Protein AF-A0A0C9UNE1-F1 (afdb_monomer_lite)

InterPro domains:
  IPR004859 Xrn1, N-terminal [PF03159] (26-64)
  IPR027073 5'-3' exoribonuclease [PTHR12341] (5-63)

Organism: Sphaerobolus stellatus (strain SS14) (NCBI:txid990650)

Structure (mmCIF, N/CA/C/O backbone):
data_AF-A0A0C9UNE1-F1
#
_entry.id   AF-A0A0C9UNE1-F1
#
loop_
_atom_site.group_PDB
_atom_site.id
_atom_site.type_symbol
_atom_site.label_atom_id
_atom_site.label_alt_id
_atom_site.label_comp_id
_atom_site.label_asym_id
_atom_site.label_entity_id
_atom_site.label_seq_id
_atom_site.pdbx_PDB_ins_code
_atom_site.Cartn_x
_atom_site.Cartn_y
_atom_site.Cartn_z
_atom_site.occupancy
_atom_site.B_iso_or_equiv
_atom_site.auth_seq_id
_atom_site.auth_comp_id
_atom_site.auth_asym_id
_atom_site.auth_atom_id
_atom_site.pdbx_PDB_model_num
ATOM 1 N N . PRO A 1 1 ? -3.674 -2.590 -17.991 1.00 77.94 1 PRO A N 1
ATOM 2 C CA . PRO A 1 1 ? -4.335 -1.545 -17.171 1.00 77.94 1 PRO A CA 1
ATOM 3 C C . PRO A 1 1 ? -4.396 -2.065 -15.737 1.00 77.94 1 PRO A C 1
ATOM 5 O O . PRO A 1 1 ? -4.489 -3.280 -15.596 1.00 77.94 1 PRO A O 1
ATOM 8 N N . VAL A 1 2 ? -4.287 -1.201 -14.725 1.00 87.00 2 VAL A N 1
ATOM 9 C CA . VAL A 1 2 ? -4.434 -1.630 -13.324 1.00 87.00 2 VAL A CA 1
ATOM 10 C C . VAL A 1 2 ? -5.916 -1.884 -13.048 1.00 87.00 2 VAL A C 1
ATOM 12 O O . VAL A 1 2 ? -6.756 -1.084 -13.460 1.00 87.00 2 VAL A O 1
ATOM 15 N N . ILE A 1 3 ? -6.222 -3.015 -12.420 1.00 92.00 3 ILE A N 1
ATOM 16 C CA . ILE A 1 3 ? -7.557 -3.392 -11.957 1.00 92.00 3 ILE A CA 1
ATOM 17 C C . ILE A 1 3 ? -7.572 -3.199 -10.442 1.00 92.00 3 ILE A C 1
ATOM 19 O O . ILE A 1 3 ? -6.742 -3.774 -9.733 1.00 92.00 3 ILE A O 1
ATOM 23 N N . GLU A 1 4 ? -8.503 -2.376 -9.972 1.00 89.00 4 GLU A N 1
ATOM 24 C CA . GLU A 1 4 ? -8.736 -2.105 -8.554 1.00 89.00 4 GLU A CA 1
ATOM 25 C C . GLU A 1 4 ? -10.015 -2.828 -8.121 1.00 89.00 4 GLU A C 1
ATOM 27 O O . GLU A 1 4 ? -11.041 -2.746 -8.800 1.00 89.00 4 GLU A O 1
ATOM 32 N N . GLU A 1 5 ? -9.947 -3.575 -7.018 1.00 88.44 5 GLU A N 1
ATOM 33 C CA . GLU A 1 5 ? -11.136 -4.155 -6.391 1.00 88.44 5 GLU A CA 1
ATOM 34 C C . GLU A 1 5 ? -11.864 -3.082 -5.573 1.00 88.44 5 GLU A C 1
ATOM 36 O O . GLU A 1 5 ? -11.234 -2.285 -4.881 1.00 88.44 5 GLU A O 1
ATOM 41 N N . GLU 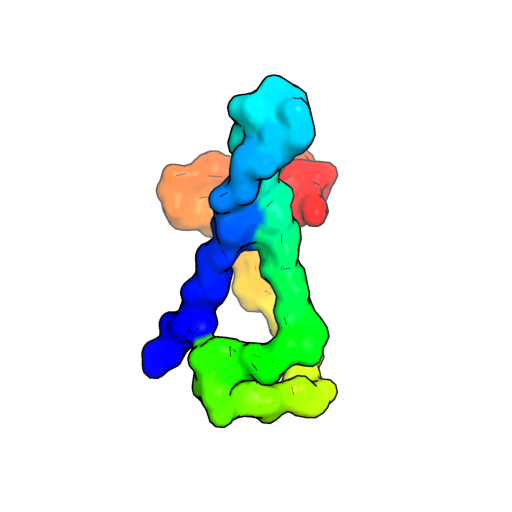A 1 6 ? -13.196 -3.060 -5.642 1.00 88.94 6 GLU A N 1
ATOM 42 C CA . GLU A 1 6 ? -14.018 -2.179 -4.810 1.00 88.94 6 GLU A CA 1
ATOM 43 C C . GLU A 1 6 ? -14.383 -2.873 -3.493 1.00 88.94 6 GLU A C 1
ATOM 45 O O . GLU A 1 6 ? -14.726 -4.057 -3.475 1.00 88.94 6 GLU A O 1
ATOM 50 N N . GLU A 1 7 ? -14.364 -2.121 -2.390 1.00 90.31 7 GLU A N 1
ATOM 51 C CA . GLU A 1 7 ? -14.821 -2.610 -1.089 1.00 90.31 7 GLU A CA 1
ATOM 52 C C . GLU A 1 7 ? -16.323 -2.947 -1.129 1.00 90.31 7 GLU A C 1
ATOM 54 O O . GLU A 1 7 ? -17.156 -2.058 -1.363 1.00 90.31 7 GLU A O 1
ATOM 59 N N . PRO A 1 8 ? -16.717 -4.211 -0.888 1.00 88.81 8 PRO A N 1
ATOM 60 C CA . PRO A 1 8 ? -18.119 -4.582 -0.936 1.00 88.81 8 PRO A CA 1
ATOM 61 C C . PRO A 1 8 ? -18.880 -3.998 0.258 1.00 88.81 8 PRO A C 1
ATOM 63 O O . PRO A 1 8 ? -18.451 -4.085 1.410 1.00 88.81 8 PRO A O 1
ATOM 66 N N . LYS A 1 9 ? -20.068 -3.452 -0.018 1.00 91.50 9 LYS A N 1
ATOM 67 C CA . LYS A 1 9 ? -21.028 -3.019 1.004 1.00 91.50 9 LYS A CA 1
ATOM 68 C C . LYS A 1 9 ? -22.073 -4.103 1.218 1.00 91.50 9 LYS A C 1
ATOM 70 O O .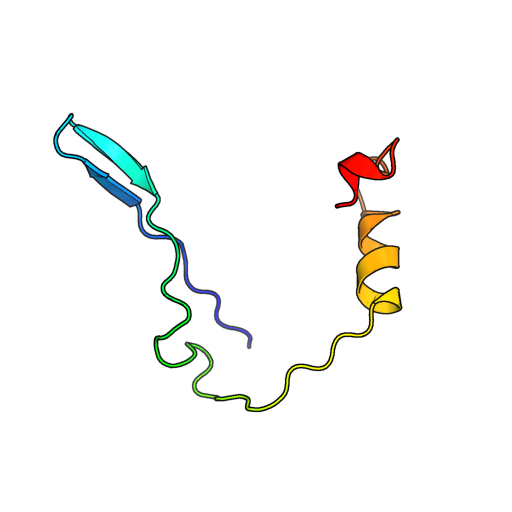 LYS A 1 9 ? -22.729 -4.529 0.267 1.00 91.50 9 LYS A O 1
ATOM 75 N N . ILE A 1 10 ? -22.234 -4.541 2.460 1.00 90.62 10 ILE A N 1
ATOM 76 C CA . ILE A 1 10 ? -23.233 -5.537 2.858 1.00 90.62 10 ILE A CA 1
ATOM 77 C C . ILE A 1 10 ? -24.194 -4.938 3.883 1.00 90.62 10 ILE A C 1
ATOM 79 O O . ILE A 1 10 ? -23.838 -4.017 4.611 1.00 90.62 10 ILE A O 1
ATOM 83 N N . ILE A 1 11 ? -25.413 -5.468 3.959 1.00 90.25 11 ILE A N 1
ATOM 84 C CA . ILE A 1 11 ? -26.377 -5.073 4.992 1.00 90.25 11 ILE A CA 1
ATOM 85 C C . ILE A 1 11 ? -26.103 -5.915 6.242 1.00 90.25 11 ILE A C 1
ATOM 87 O O . ILE A 1 11 ? -26.160 -7.145 6.181 1.00 90.25 11 ILE A O 1
ATOM 91 N N . GLY A 1 12 ? -25.782 -5.251 7.351 1.00 85.44 12 GLY A N 1
ATOM 92 C CA . GLY A 1 12 ? -25.566 -5.859 8.660 1.00 85.44 12 GLY A CA 1
ATOM 93 C C . GLY A 1 12 ? -26.854 -6.381 9.302 1.00 85.44 12 GLY A C 1
ATOM 94 O O . GLY A 1 12 ? -27.965 -6.136 8.829 1.00 85.44 12 GLY A O 1
ATOM 95 N N . GLU A 1 13 ? -26.710 -7.106 10.412 1.00 84.25 13 GLU A N 1
ATOM 96 C CA . GLU A 1 13 ? -27.837 -7.705 11.150 1.00 84.25 13 GLU A CA 1
ATOM 97 C C . GLU A 1 13 ? -28.820 -6.663 11.718 1.00 84.25 13 GLU A C 1
ATOM 99 O O . GLU A 1 13 ? -29.985 -6.968 11.967 1.00 84.25 13 GLU A O 1
ATOM 104 N N . ASP A 1 14 ? -28.367 -5.423 11.890 1.00 88.75 14 ASP A N 1
ATOM 105 C CA . ASP A 1 14 ? -29.133 -4.257 12.333 1.00 88.75 14 ASP A CA 1
ATOM 106 C C . ASP A 1 14 ? -29.775 -3.465 11.177 1.00 88.75 14 ASP A C 1
ATOM 108 O O . ASP A 1 14 ? -30.451 -2.460 11.410 1.00 88.75 14 ASP A O 1
ATOM 112 N N . GLY A 1 15 ? -29.601 -3.917 9.930 1.00 86.31 15 GLY A N 1
ATOM 113 C CA . GLY A 1 15 ? -30.088 -3.236 8.732 1.00 86.31 15 GLY A CA 1
ATOM 114 C C . GLY A 1 15 ? -29.209 -2.069 8.271 1.00 86.31 15 GLY A C 1
ATOM 115 O O . GLY A 1 15 ? -29.617 -1.341 7.365 1.00 86.31 15 GLY A O 1
ATOM 116 N N . VAL A 1 16 ? -28.029 -1.873 8.867 1.00 90.00 16 VAL A N 1
ATOM 117 C CA . VAL A 1 16 ? -27.082 -0.812 8.498 1.00 90.00 16 VAL A CA 1
ATOM 118 C C . VAL A 1 16 ? -26.136 -1.310 7.402 1.00 90.00 16 VAL A C 1
ATOM 120 O O . VAL A 1 16 ? -25.682 -2.451 7.436 1.00 90.00 16 VAL A O 1
ATOM 123 N N . GLU A 1 17 ? -25.826 -0.465 6.414 1.00 90.44 17 GLU A N 1
ATOM 124 C CA . GLU A 1 17 ? -24.784 -0.781 5.430 1.00 90.44 17 GLU A CA 1
ATOM 125 C C . GLU A 1 17 ? -23.399 -0.750 6.086 1.00 90.44 17 GLU A C 1
ATOM 127 O O . GLU A 1 17 ? -22.976 0.266 6.640 1.00 90.44 17 GLU A O 1
ATOM 132 N N . VAL A 1 18 ? -22.683 -1.865 5.985 1.00 90.75 18 VAL A N 1
ATOM 133 C CA . VAL A 1 18 ? -21.318 -2.038 6.475 1.00 90.75 18 VAL A CA 1
ATOM 134 C C . VAL A 1 18 ? -20.398 -2.262 5.281 1.00 90.75 18 VAL A C 1
ATOM 136 O O . VAL A 1 18 ? -20.634 -3.149 4.457 1.00 90.75 18 VAL A O 1
ATOM 139 N N . THR A 1 19 ? -19.336 -1.464 5.194 1.00 91.69 19 THR A N 1
ATOM 140 C CA . THR A 1 19 ? -18.254 -1.669 4.227 1.00 91.69 19 THR A CA 1
ATOM 141 C C . THR A 1 19 ? -17.318 -2.756 4.741 1.00 91.69 19 THR A C 1
ATOM 143 O O . THR A 1 19 ? -16.828 -2.676 5.869 1.00 91.69 19 THR A O 1
ATOM 146 N N . VAL A 1 20 ? -17.080 -3.780 3.927 1.00 90.44 20 VAL A N 1
ATOM 147 C CA . VAL A 1 20 ? -16.166 -4.876 4.255 1.00 90.44 20 VAL A CA 1
ATOM 148 C C . VAL A 1 20 ? -14.806 -4.588 3.617 1.00 90.44 20 VAL A C 1
ATOM 150 O O . VAL A 1 20 ? -14.761 -4.317 2.417 1.00 90.44 20 VAL A O 1
ATOM 153 N N . PRO A 1 21 ? -13.700 -4.664 4.380 1.00 91.38 21 PRO A N 1
ATOM 154 C CA . PRO A 1 21 ? -12.362 -4.484 3.828 1.00 91.38 21 PRO A CA 1
ATOM 155 C C . PRO A 1 21 ? -12.040 -5.519 2.747 1.00 91.38 21 PRO A C 1
ATOM 157 O O . PRO A 1 21 ? -12.470 -6.673 2.830 1.00 91.38 21 PRO A O 1
ATOM 160 N N . ILE A 1 22 ? -11.232 -5.121 1.766 1.00 91.50 22 ILE A N 1
ATOM 161 C CA . ILE A 1 22 ? -10.727 -6.031 0.733 1.00 91.50 22 ILE A CA 1
ATOM 162 C C . ILE A 1 22 ? -9.829 -7.089 1.380 1.00 91.50 22 ILE A C 1
ATOM 164 O O . ILE A 1 22 ? -8.930 -6.782 2.166 1.00 91.50 22 ILE A O 1
ATOM 168 N N . ASP A 1 23 ? -10.056 -8.349 1.016 1.00 92.31 23 ASP A N 1
ATOM 169 C CA . ASP A 1 23 ? -9.192 -9.453 1.417 1.00 92.31 23 ASP A CA 1
ATOM 170 C C . ASP A 1 23 ? -7.964 -9.530 0.503 1.00 92.31 23 ASP A C 1
ATOM 172 O O . ASP A 1 23 ? -7.979 -10.171 -0.549 1.00 92.31 23 ASP A O 1
ATOM 176 N N . ILE A 1 24 ? -6.879 -8.900 0.949 1.00 92.88 24 ILE A N 1
ATOM 177 C CA . ILE A 1 24 ? -5.592 -8.854 0.242 1.00 92.88 24 ILE A CA 1
ATOM 178 C C . ILE A 1 24 ? -4.859 -10.206 0.176 1.00 92.88 24 ILE A C 1
ATOM 180 O O . ILE A 1 24 ? -3.780 -10.275 -0.402 1.00 92.88 24 ILE A O 1
ATOM 184 N N . SER A 1 25 ? -5.389 -11.274 0.788 1.00 94.06 25 SER A N 1
ATOM 185 C CA . SER A 1 25 ? -4.794 -12.619 0.713 1.00 94.06 25 SER A CA 1
ATOM 186 C C . SER A 1 25 ? -5.239 -13.422 -0.513 1.00 94.06 25 SER A C 1
ATOM 188 O O . SER A 1 25 ? -4.680 -14.484 -0.803 1.00 94.06 25 SER A O 1
ATOM 190 N N . ARG A 1 26 ? -6.257 -12.935 -1.229 1.00 93.75 26 ARG A N 1
ATOM 191 C CA . ARG A 1 26 ? -6.758 -13.537 -2.465 1.00 93.75 26 ARG A CA 1
ATOM 192 C C . ARG A 1 26 ? -5.809 -13.258 -3.638 1.00 93.75 26 ARG A C 1
ATOM 194 O O . ARG A 1 26 ? -5.013 -12.327 -3.559 1.00 93.75 26 ARG A O 1
ATOM 201 N N . PRO A 1 27 ? -5.902 -14.041 -4.732 1.00 95.19 27 PRO A N 1
ATOM 202 C CA . PRO A 1 27 ? -5.115 -13.784 -5.933 1.00 95.19 27 PRO A CA 1
ATOM 203 C C . PRO A 1 27 ? -5.279 -12.347 -6.424 1.00 95.19 27 PRO A C 1
ATOM 205 O O . PRO A 1 27 ? -6.395 -11.822 -6.428 1.00 95.19 27 PRO A O 1
ATOM 208 N N . ASN A 1 28 ? -4.181 -11.737 -6.860 1.00 94.38 28 ASN A N 1
ATOM 209 C CA . ASN A 1 28 ? -4.172 -10.357 -7.321 1.00 94.38 28 ASN A CA 1
ATOM 210 C C . ASN A 1 28 ? -5.102 -10.188 -8.544 1.00 94.38 28 ASN A C 1
ATOM 212 O O . ASN A 1 28 ? -4.927 -10.900 -9.539 1.00 94.38 28 ASN A O 1
ATOM 216 N N . PRO A 1 29 ? -6.037 -9.216 -8.543 1.00 94.44 29 PRO A N 1
ATOM 217 C CA . PRO A 1 29 ? -6.980 -8.992 -9.647 1.00 94.44 29 PRO A CA 1
ATOM 218 C C . PRO A 1 29 ? -6.310 -8.587 -10.968 1.00 94.44 29 PRO A C 1
ATOM 220 O O . PRO A 1 29 ? -6.955 -8.579 -12.012 1.00 94.44 29 PRO A O 1
ATOM 223 N N . ASN A 1 30 ? -5.021 -8.242 -10.942 1.00 94.25 30 ASN A N 1
ATOM 224 C CA . ASN A 1 30 ? -4.223 -7.916 -12.121 1.00 94.25 30 ASN A CA 1
ATOM 225 C C . ASN A 1 30 ? -3.638 -9.159 -12.823 1.00 94.25 30 ASN A C 1
ATOM 227 O O . ASN A 1 30 ? -2.803 -9.001 -13.714 1.00 94.25 30 ASN A O 1
ATOM 231 N N . ASP A 1 31 ? -4.034 -10.372 -12.411 1.00 91.19 31 ASP A N 1
ATOM 232 C CA . ASP A 1 31 ? -3.537 -11.664 -12.917 1.00 91.19 31 ASP A CA 1
ATOM 233 C C . ASP A 1 31 ? -2.002 -11.815 -12.820 1.00 91.19 31 ASP A C 1
ATOM 235 O O . ASP A 1 31 ? -1.377 -12.585 -13.555 1.00 91.19 31 ASP A O 1
ATOM 239 N N . ALA A 1 32 ? -1.375 -11.063 -11.912 1.00 92.50 32 ALA A N 1
ATOM 240 C CA . ALA A 1 32 ? 0.065 -11.035 -11.704 1.00 92.50 32 ALA A CA 1
ATOM 241 C C . ALA A 1 32 ? 0.390 -10.964 -10.210 1.00 92.50 32 ALA A C 1
ATOM 243 O O . ALA A 1 32 ? 0.018 -10.012 -9.524 1.00 92.50 32 ALA A O 1
ATOM 244 N N . GLU A 1 33 ? 1.123 -11.967 -9.731 1.00 95.44 33 GLU A N 1
ATOM 245 C CA . GLU A 1 33 ? 1.618 -12.025 -8.357 1.00 95.44 33 GLU A CA 1
ATOM 246 C C . GLU A 1 33 ? 3.013 -11.407 -8.247 1.00 95.44 33 GLU A C 1
ATOM 248 O O . GLU A 1 33 ? 3.821 -11.481 -9.178 1.00 95.44 33 GLU A O 1
ATOM 253 N N . PHE A 1 34 ? 3.299 -10.811 -7.091 1.00 94.81 34 PHE A N 1
ATOM 254 C CA . PHE A 1 34 ? 4.570 -10.150 -6.813 1.00 94.81 34 PHE A CA 1
ATOM 255 C C . PHE A 1 34 ? 5.148 -10.643 -5.490 1.00 94.81 34 PHE A C 1
ATOM 257 O O . PHE A 1 34 ? 4.498 -10.554 -4.453 1.00 94.81 34 PHE A O 1
ATOM 264 N N . ASP A 1 35 ? 6.403 -11.091 -5.518 1.00 96.31 35 ASP A N 1
ATOM 265 C CA . ASP A 1 35 ? 7.113 -11.502 -4.301 1.00 96.31 35 ASP A CA 1
ATOM 266 C C . ASP A 1 35 ? 7.692 -10.302 -3.541 1.00 96.31 35 ASP A C 1
ATOM 268 O O . ASP A 1 35 ? 7.775 -10.301 -2.315 1.00 96.31 35 ASP A O 1
ATOM 272 N N . ASN A 1 36 ? 8.114 -9.271 -4.282 1.00 96.12 36 ASN A N 1
ATOM 273 C CA . ASN A 1 36 ? 8.836 -8.129 -3.740 1.00 96.12 36 ASN A CA 1
ATOM 274 C C . ASN A 1 36 ? 8.148 -6.819 -4.133 1.00 96.12 36 ASN A C 1
ATOM 276 O O . ASN A 1 36 ? 8.004 -6.517 -5.319 1.00 96.12 36 ASN A O 1
ATOM 280 N N . LEU A 1 37 ? 7.805 -6.009 -3.132 1.00 94.81 37 LEU A N 1
ATOM 281 C CA . LEU A 1 37 ? 7.299 -4.650 -3.300 1.00 94.81 37 LEU A CA 1
ATOM 282 C C . LEU A 1 37 ? 8.389 -3.650 -2.896 1.00 94.81 37 LEU A C 1
ATOM 284 O O . LEU A 1 37 ? 8.780 -3.585 -1.732 1.00 94.81 37 LEU A O 1
ATOM 288 N N . TYR A 1 38 ? 8.871 -2.864 -3.858 1.00 95.50 38 TYR A N 1
ATOM 289 C CA . TYR A 1 38 ? 9.848 -1.801 -3.618 1.00 95.50 38 TYR A CA 1
ATOM 290 C C 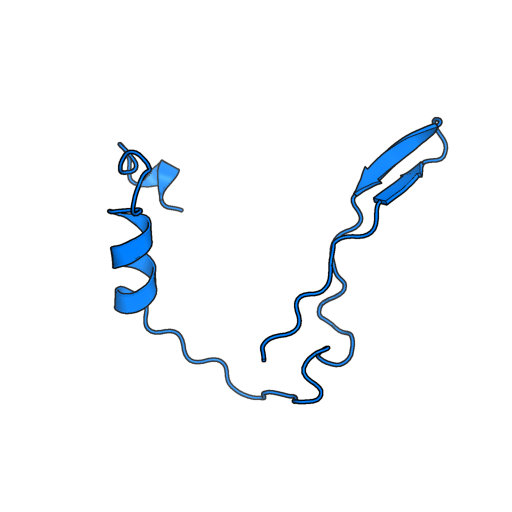. TYR A 1 38 ? 9.160 -0.447 -3.713 1.00 95.50 38 TYR A C 1
ATOM 292 O O . TYR A 1 38 ? 8.519 -0.145 -4.718 1.00 95.50 38 TYR A O 1
ATOM 300 N N . LEU A 1 39 ? 9.312 0.370 -2.674 1.00 94.00 39 LEU A N 1
ATOM 301 C CA . LEU A 1 39 ? 8.659 1.668 -2.577 1.00 94.00 39 LEU A CA 1
ATOM 302 C C . LEU A 1 39 ? 9.706 2.784 -2.555 1.00 94.00 39 LEU A C 1
ATOM 304 O O . LEU A 1 39 ? 10.555 2.829 -1.662 1.00 94.00 39 LEU A O 1
ATOM 308 N N . ASP A 1 40 ? 9.627 3.701 -3.518 1.00 93.50 40 ASP A N 1
ATOM 309 C CA . ASP A 1 40 ? 10.363 4.963 -3.459 1.00 93.50 40 ASP A CA 1
ATOM 310 C C . ASP A 1 40 ? 9.583 5.954 -2.591 1.00 93.50 40 ASP A C 1
ATOM 312 O O . ASP A 1 40 ? 8.602 6.560 -3.027 1.00 93.50 40 ASP A O 1
ATOM 316 N N . MET A 1 41 ? 10.031 6.115 -1.347 1.00 89.06 41 MET A N 1
ATOM 317 C CA . MET A 1 41 ? 9.407 7.031 -0.393 1.00 89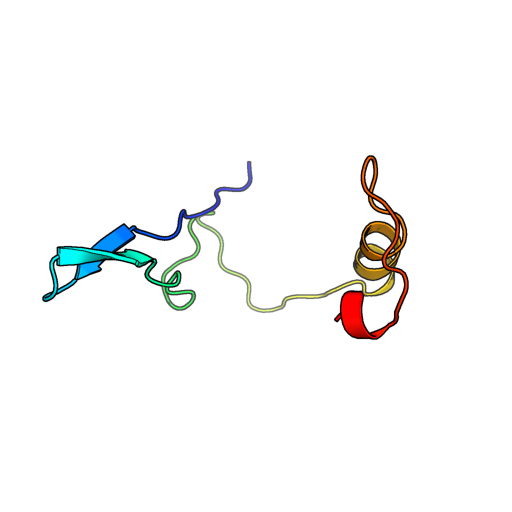.06 41 MET A CA 1
ATOM 318 C C . MET A 1 41 ? 9.401 8.478 -0.894 1.00 89.06 41 MET A C 1
ATOM 320 O O . MET A 1 41 ? 8.443 9.198 -0.629 1.00 89.06 41 MET A O 1
ATOM 324 N N . ASN A 1 42 ? 10.406 8.910 -1.664 1.00 85.19 42 ASN A N 1
ATOM 325 C CA . ASN A 1 42 ? 10.427 10.274 -2.197 1.00 85.19 42 ASN A CA 1
ATOM 326 C C . ASN A 1 42 ? 9.323 10.470 -3.244 1.00 85.19 42 ASN A C 1
ATOM 328 O O . ASN A 1 42 ? 8.680 11.521 -3.276 1.00 85.19 42 ASN A O 1
ATOM 332 N N . GLY A 1 43 ? 9.077 9.440 -4.059 1.00 84.88 43 GLY A N 1
ATOM 333 C CA . GLY A 1 43 ? 7.993 9.410 -5.039 1.00 84.88 43 GLY A CA 1
ATOM 334 C C . GLY A 1 43 ? 6.590 9.425 -4.420 1.00 84.88 43 GLY A C 1
ATOM 335 O O . GLY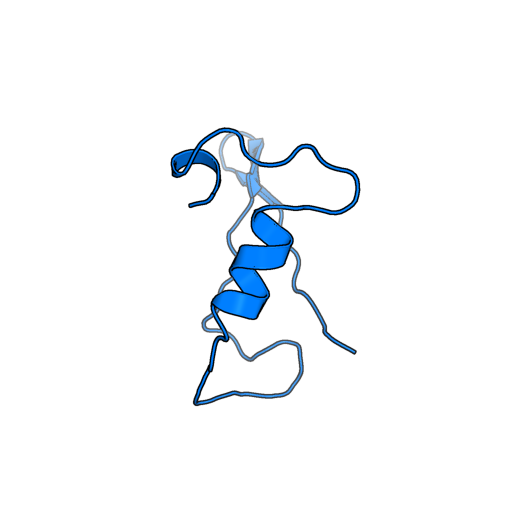 A 1 43 ? 5.658 9.860 -5.087 1.00 84.88 43 GLY A O 1
ATOM 336 N N . ILE A 1 44 ? 6.440 9.002 -3.159 1.00 87.88 44 ILE A N 1
ATOM 337 C CA . ILE A 1 44 ? 5.164 9.005 -2.419 1.00 87.88 44 ILE A CA 1
ATOM 338 C C . ILE A 1 44 ? 4.988 10.308 -1.625 1.00 87.88 44 ILE A C 1
AT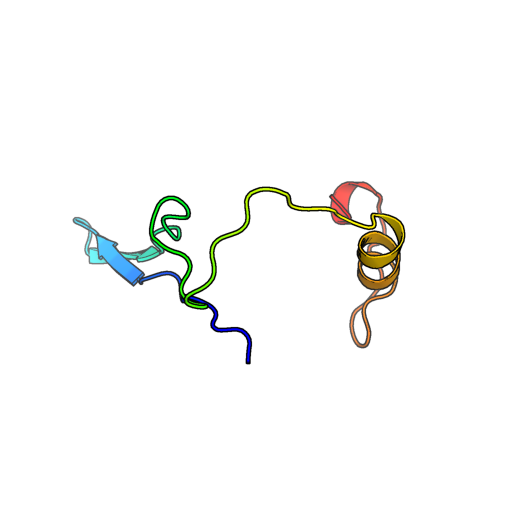OM 340 O O . ILE A 1 44 ? 3.962 10.975 -1.732 1.00 87.88 44 ILE A O 1
ATOM 344 N N . VAL A 1 45 ? 6.006 10.720 -0.865 1.00 83.50 45 VAL A N 1
ATOM 345 C CA . VAL A 1 45 ? 5.932 11.886 0.033 1.00 83.50 45 VAL A CA 1
ATOM 346 C C . VAL A 1 45 ? 5.748 13.198 -0.740 1.00 83.50 45 VAL A C 1
ATOM 348 O O . VAL A 1 45 ? 5.026 14.090 -0.291 1.00 83.50 45 VAL A O 1
ATOM 351 N N . HIS A 1 46 ? 6.367 13.344 -1.915 1.00 80.75 46 HIS A N 1
ATOM 352 C CA . HIS A 1 46 ? 6.289 14.593 -2.675 1.00 80.75 46 HIS A CA 1
ATOM 353 C C . HIS A 1 46 ? 4.862 14.890 -3.197 1.00 80.75 46 HIS A C 1
ATOM 355 O O . HIS A 1 46 ? 4.375 15.997 -2.966 1.00 80.75 46 HIS A O 1
ATOM 361 N N . PRO A 1 47 ? 4.135 13.938 -3.819 1.00 78.38 47 PRO A N 1
ATOM 362 C CA . PRO A 1 47 ? 2.706 14.106 -4.105 1.00 78.38 47 PRO A CA 1
ATOM 363 C C . PRO A 1 47 ? 1.829 14.309 -2.861 1.00 78.38 47 PRO A C 1
ATOM 365 O O . PRO A 1 47 ? 0.881 15.088 -2.920 1.00 78.38 47 PRO A O 1
ATOM 368 N N . CYS A 1 48 ? 2.134 13.652 -1.736 1.00 75.44 48 CYS A N 1
ATOM 369 C CA . CYS A 1 48 ? 1.354 13.789 -0.499 1.00 75.44 48 CYS A CA 1
ATOM 370 C C . CYS A 1 48 ? 1.508 15.168 0.172 1.00 75.44 48 CYS A C 1
ATOM 372 O O . CYS A 1 48 ? 0.561 15.662 0.773 1.00 75.44 48 CYS A O 1
ATOM 374 N N . THR A 1 49 ? 2.672 15.814 0.041 1.00 72.94 49 THR A N 1
ATOM 375 C CA . THR A 1 49 ? 2.923 17.178 0.562 1.00 72.94 49 THR A CA 1
ATOM 376 C C . THR A 1 49 ? 2.373 18.285 -0.329 1.00 72.94 49 THR A C 1
ATOM 378 O O . THR A 1 49 ? 2.092 19.378 0.153 1.00 72.94 49 THR A O 1
ATOM 381 N N . HIS A 1 50 ? 2.233 18.026 -1.629 1.00 72.38 50 HIS A N 1
ATOM 382 C CA . HIS A 1 50 ? 1.781 19.012 -2.611 1.00 72.38 50 HIS A CA 1
ATOM 383 C C . HIS A 1 50 ? 0.734 18.396 -3.549 1.00 72.38 50 HIS A C 1
ATOM 385 O O . HIS A 1 50 ? 0.998 18.229 -4.744 1.00 72.38 50 HIS A O 1
ATOM 391 N N . PRO A 1 51 ? -0.450 18.026 -3.029 1.00 74.44 51 PRO A N 1
ATOM 392 C CA . PRO A 1 51 ? -1.474 17.385 -3.837 1.00 74.44 51 PRO A CA 1
ATOM 393 C C . PRO A 1 51 ? -2.026 18.359 -4.888 1.00 74.44 51 PRO A C 1
ATOM 395 O O . PRO A 1 51 ? -2.444 19.476 -4.583 1.00 74.44 51 PRO A O 1
ATOM 398 N N . GLU A 1 52 ? -2.051 17.936 -6.151 1.00 72.25 52 GLU A N 1
ATOM 399 C CA . GLU A 1 52 ? -2.556 18.767 -7.244 1.00 72.25 52 GLU A CA 1
ATOM 400 C C . GLU A 1 52 ? -4.065 19.025 -7.053 1.00 72.25 52 GLU A C 1
ATOM 402 O O . GLU A 1 52 ? -4.882 18.104 -7.053 1.00 72.25 52 GLU A O 1
ATOM 407 N N . GLY A 1 53 ? -4.446 20.288 -6.834 1.00 66.44 53 GLY A N 1
ATOM 408 C CA . GLY A 1 53 ? -5.847 20.689 -6.647 1.00 66.44 53 GLY A CA 1
ATOM 409 C C . GLY A 1 53 ? -6.416 20.516 -5.230 1.00 66.44 53 GLY A C 1
ATOM 410 O O . GLY A 1 53 ? -7.614 20.736 -5.044 1.00 66.44 53 GLY A O 1
ATOM 411 N N . LYS A 1 54 ? -5.596 20.171 -4.228 1.00 72.88 54 LYS A N 1
ATOM 412 C CA . LYS A 1 54 ? -5.975 20.163 -2.802 1.00 72.88 54 LYS A CA 1
ATOM 413 C C . LYS A 1 54 ? -4.987 21.011 -1.984 1.00 72.88 54 LYS A C 1
ATOM 415 O O . LYS A 1 54 ? -3.857 21.206 -2.427 1.00 72.88 54 LYS A O 1
ATOM 420 N N . PRO A 1 55 ? -5.388 21.567 -0.827 1.00 75.62 55 PRO A N 1
ATOM 421 C CA . PRO A 1 55 ? -4.439 22.231 0.061 1.00 75.62 55 PRO A CA 1
ATOM 422 C C . PRO A 1 55 ? -3.383 21.232 0.544 1.00 75.62 55 PRO A C 1
ATOM 424 O O . PRO A 1 55 ? -3.681 20.052 0.738 1.00 75.62 55 PRO A O 1
ATOM 427 N N . ALA A 1 56 ? -2.152 21.714 0.711 1.00 75.69 56 ALA A N 1
ATOM 428 C CA . ALA A 1 56 ? -1.103 20.943 1.360 1.00 75.69 56 ALA A CA 1
ATOM 429 C C . ALA A 1 56 ? -1.507 20.637 2.814 1.00 75.69 56 ALA A C 1
ATOM 431 O O . ALA A 1 56 ? -2.163 21.481 3.432 1.00 75.69 56 ALA A O 1
ATOM 432 N N . PRO A 1 57 ? -1.126 19.469 3.355 1.00 81.00 57 PRO A N 1
ATOM 433 C CA . PRO A 1 57 ? -1.307 19.178 4.774 1.00 81.00 57 PRO A CA 1
ATOM 434 C C . PRO A 1 57 ? -0.577 20.232 5.621 1.00 81.00 57 PRO A C 1
ATOM 436 O O . PRO A 1 57 ? 0.542 20.636 5.293 1.00 81.00 57 PRO A O 1
ATOM 439 N N . GLU A 1 58 ? -1.215 20.712 6.690 1.00 76.38 58 GLU A N 1
ATOM 440 C CA . GLU A 1 58 ? -0.674 21.775 7.548 1.00 76.38 58 GLU A CA 1
ATOM 441 C C . GLU A 1 58 ? 0.284 21.219 8.611 1.00 76.38 58 GLU A C 1
ATOM 443 O O . GLU A 1 58 ? 1.136 21.947 9.130 1.00 76.38 58 GLU A O 1
ATOM 448 N N . THR A 1 59 ? 0.168 19.927 8.929 1.00 80.25 59 THR A N 1
ATOM 449 C CA . THR A 1 59 ? 0.965 19.259 9.963 1.00 80.25 59 THR A CA 1
ATOM 450 C C . THR A 1 59 ? 1.526 17.917 9.495 1.00 80.25 59 THR A C 1
ATOM 452 O O . THR A 1 59 ? 1.021 17.297 8.564 1.00 80.25 59 THR A O 1
ATOM 455 N N . GLU A 1 60 ? 2.581 17.453 10.168 1.00 74.94 60 GLU A N 1
ATOM 456 C CA . GLU A 1 60 ? 3.168 16.125 9.935 1.00 74.94 60 GLU A CA 1
ATOM 457 C C . GLU A 1 60 ? 2.180 14.992 10.262 1.00 74.94 60 GLU A C 1
ATOM 459 O O . GLU A 1 60 ? 2.184 13.962 9.598 1.00 74.94 60 GLU A O 1
ATOM 464 N N . GLU A 1 61 ? 1.297 15.195 11.243 1.00 77.00 61 GLU A N 1
ATOM 465 C CA . GLU A 1 61 ? 0.272 14.217 11.624 1.00 77.00 61 GLU A CA 1
ATOM 466 C C . GLU A 1 61 ? -0.794 14.042 10.532 1.00 77.00 61 GLU A C 1
ATOM 468 O O . GLU A 1 61 ? -1.271 12.937 10.322 1.00 77.00 61 GLU A O 1
ATOM 473 N N . GLU A 1 62 ? -1.114 15.094 9.770 1.00 76.12 62 GLU A N 1
ATOM 474 C CA . GLU A 1 62 ? -2.021 15.007 8.612 1.00 76.12 62 GLU A CA 1
ATOM 475 C C . GLU A 1 62 ? -1.395 14.306 7.395 1.00 76.12 62 GLU A C 1
ATOM 477 O O . GLU A 1 62 ? -2.102 13.974 6.441 1.00 76.12 62 GLU A O 1
ATOM 482 N N . MET A 1 63 ? -0.075 14.103 7.401 1.00 69.38 63 MET A N 1
ATOM 483 C CA . MET A 1 63 ? 0.638 13.400 6.338 1.00 69.38 63 MET A CA 1
ATOM 484 C C . MET A 1 63 ? 0.745 11.883 6.542 1.00 69.38 63 MET A C 1
ATOM 486 O O . MET A 1 63 ? 1.031 11.190 5.562 1.00 69.38 63 MET A O 1
ATOM 490 N N . MET A 1 64 ? 0.597 11.385 7.776 1.00 71.94 64 MET A N 1
ATOM 491 C CA . MET A 1 64 ? 0.764 9.966 8.139 1.00 71.94 64 MET A CA 1
ATOM 492 C C . MET A 1 64 ? -0.573 9.230 8.212 1.00 71.94 64 MET A C 1
ATOM 494 O O . MET A 1 64 ? -0.588 8.049 7.799 1.00 71.94 64 MET A O 1
#

pLDDT: mean 86.03, std 8.13, range [66.44, 96.31]

Radius of gyration: 17.19 Å; chains: 1; bounding box: 40×36×30 Å

Foldseek 3Di:
DADDDDFDWDQDPVRDTDTHDDDPVDPHPVNDDDPDDDDDPVVVQVCQQPPDPDDGDPDPVSSD

Sequence (64 aa):
PVIEEEEPKIIGEDGVEVTVPIDISRPNPNDAEFDNLYLDMNGIVHPCTHPEGKPAPETEEEMM

Secondary structure (DSSP, 8-state):
----PPPPEEE-TTS-EEEPPP-TTSPPTTS---S-----HHHHHHHHHS-TTSPPPSSSGGG-